Protein AF-A0A661X0U4-F1 (afdb_monomer_lite)

Sequence (69 aa):
MFRTYFALPPLMTTKGEPTGAVYGFVRILLNLLENNSIDCIGVSFDKGKPAFRLEKLPEYKAQRPKPPE

Foldseek 3Di:
DVVQQVPDDQDADPVRHGCRVVVSVVVVVVVVVVVDDDPDDDDDDDPDDDPVVCVVPVCVCPPDDDPDD

Structure (mmCIF, N/CA/C/O backbone):
data_AF-A0A661X0U4-F1
#
_entry.id   AF-A0A661X0U4-F1
#
loop_
_atom_site.group_PDB
_atom_site.id
_atom_site.type_symbol
_atom_site.label_atom_id
_atom_site.label_alt_id
_atom_site.label_comp_id
_atom_site.label_asym_id
_atom_site.label_entity_id
_atom_site.label_seq_id
_atom_site.pdbx_PDB_ins_code
_atom_site.Cartn_x
_atom_site.Cartn_y
_atom_site.Cartn_z
_atom_site.occupancy
_atom_site.B_iso_or_equiv
_atom_site.auth_seq_id
_atom_site.auth_comp_id
_atom_site.auth_asym_id
_atom_site.auth_atom_id
_atom_site.pdbx_PDB_model_num
ATOM 1 N N . MET A 1 1 ? -1.599 1.696 -7.457 1.00 56.06 1 MET A N 1
ATOM 2 C CA . MET A 1 1 ? -0.196 2.036 -7.132 1.00 56.06 1 MET A CA 1
ATOM 3 C C . MET A 1 1 ? 0.340 3.235 -7.900 1.00 56.06 1 MET A C 1
ATOM 5 O O . MET A 1 1 ? 0.790 4.151 -7.237 1.00 56.06 1 MET A O 1
ATOM 9 N N . PHE A 1 2 ? 0.255 3.293 -9.238 1.00 55.38 2 PHE A N 1
ATOM 10 C CA . PHE A 1 2 ? 0.864 4.385 -10.026 1.00 55.38 2 PHE A CA 1
ATOM 11 C C . PHE A 1 2 ? 0.449 5.797 -9.558 1.00 55.38 2 PHE A C 1
ATOM 13 O O . PHE A 1 2 ? 1.303 6.603 -9.228 1.00 55.38 2 PHE A O 1
ATOM 20 N N . ARG A 1 3 ? -0.853 6.080 -9.393 1.00 53.03 3 ARG A N 1
ATOM 21 C CA . ARG A 1 3 ? -1.328 7.396 -8.902 1.00 53.03 3 ARG A CA 1
ATOM 22 C C . ARG A 1 3 ? -0.845 7.738 -7.488 1.00 53.03 3 ARG A C 1
ATOM 24 O O . ARG A 1 3 ? -0.582 8.891 -7.193 1.00 53.03 3 ARG A O 1
ATOM 31 N N . THR A 1 4 ? -0.737 6.735 -6.625 1.00 52.66 4 THR A N 1
ATOM 32 C CA . THR A 1 4 ? -0.317 6.888 -5.230 1.00 52.66 4 THR A CA 1
ATOM 33 C C . THR A 1 4 ? 1.182 7.167 -5.111 1.00 52.66 4 THR A C 1
ATOM 35 O O . THR A 1 4 ? 1.588 7.940 -4.254 1.00 52.66 4 THR A O 1
ATOM 38 N N . TYR A 1 5 ? 1.986 6.572 -5.997 1.00 53.97 5 TYR A N 1
ATOM 39 C CA . TYR A 1 5 ? 3.431 6.783 -6.065 1.00 53.97 5 TYR A CA 1
ATOM 40 C C . TYR A 1 5 ? 3.794 8.233 -6.423 1.00 53.97 5 TYR A C 1
ATOM 42 O O . TYR A 1 5 ? 4.677 8.802 -5.800 1.00 53.97 5 TYR A O 1
ATOM 50 N N . PHE A 1 6 ? 3.071 8.862 -7.359 1.00 57.25 6 PHE A N 1
ATOM 51 C CA . PHE A 1 6 ? 3.344 10.248 -7.782 1.00 57.25 6 PHE A CA 1
ATOM 52 C C . PHE A 1 6 ? 2.692 11.333 -6.909 1.00 57.25 6 P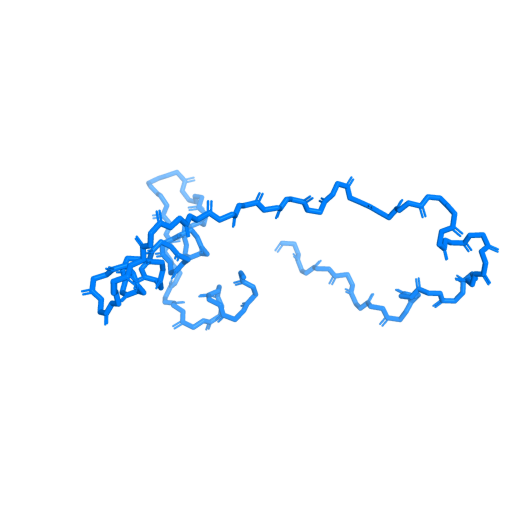HE A C 1
ATOM 54 O O . PHE A 1 6 ? 2.999 12.507 -7.080 1.00 57.25 6 PHE A O 1
ATOM 61 N N . ALA A 1 7 ? 1.770 10.975 -6.010 1.00 58.28 7 ALA A N 1
ATOM 62 C CA . ALA A 1 7 ? 1.019 11.945 -5.204 1.00 58.28 7 ALA A CA 1
ATOM 63 C C . ALA A 1 7 ? 1.619 12.197 -3.808 1.00 58.28 7 ALA A C 1
ATOM 65 O O . ALA A 1 7 ? 1.152 13.086 -3.098 1.00 58.28 7 ALA A O 1
ATOM 66 N N . LEU A 1 8 ? 2.608 11.404 -3.389 1.00 61.94 8 LEU A N 1
ATOM 67 C CA . LEU A 1 8 ? 3.229 11.488 -2.068 1.00 61.94 8 LEU A CA 1
ATOM 68 C C . LEU A 1 8 ? 4.682 11.978 -2.183 1.00 61.94 8 LEU A C 1
ATOM 70 O O . LEU A 1 8 ? 5.328 11.698 -3.194 1.00 61.94 8 LEU A O 1
ATOM 74 N N . PRO A 1 9 ? 5.219 12.676 -1.160 1.00 64.19 9 PRO A N 1
ATOM 75 C CA . PRO A 1 9 ? 6.656 12.936 -1.071 1.00 64.19 9 PRO A CA 1
ATOM 76 C C . PRO A 1 9 ? 7.440 11.611 -1.133 1.00 64.19 9 PRO A C 1
ATOM 78 O O . PRO A 1 9 ? 6.866 10.566 -0.808 1.00 64.19 9 PRO A O 1
ATOM 81 N N . PRO A 1 10 ? 8.725 11.618 -1.541 1.00 67.75 10 PRO A N 1
ATOM 82 C CA . PRO A 1 10 ? 9.536 10.407 -1.630 1.00 67.75 10 PRO A CA 1
ATOM 83 C C . PRO A 1 10 ? 9.736 9.811 -0.233 1.00 67.75 10 PRO A C 1
ATOM 85 O O . PRO A 1 10 ? 10.672 10.140 0.490 1.00 67.75 10 PRO A O 1
ATOM 88 N N . LEU A 1 11 ? 8.803 8.952 0.167 1.00 76.88 11 LEU A N 1
ATOM 89 C CA . LEU A 1 11 ? 8.889 8.183 1.395 1.00 76.88 11 LEU A CA 1
ATOM 90 C C . LEU A 1 11 ? 9.857 7.036 1.141 1.00 76.88 11 LEU A C 1
ATOM 92 O O . LEU A 1 11 ? 9.652 6.242 0.218 1.00 76.88 11 LEU A O 1
ATOM 96 N N . MET A 1 12 ? 10.907 6.974 1.952 1.00 82.44 12 MET A N 1
ATOM 97 C CA . MET A 1 12 ? 11.953 5.964 1.862 1.00 82.44 12 MET A CA 1
ATOM 98 C C . MET A 1 12 ? 12.253 5.374 3.239 1.00 82.44 12 MET A C 1
ATOM 100 O O . MET A 1 12 ? 12.083 6.042 4.261 1.00 82.44 12 MET A O 1
ATOM 104 N N . THR A 1 13 ? 12.682 4.114 3.276 1.00 82.56 13 THR A N 1
ATOM 105 C CA . THR A 1 13 ? 13.229 3.507 4.497 1.00 82.56 13 THR A CA 1
ATOM 106 C C . THR A 1 13 ? 14.607 4.092 4.818 1.00 82.56 13 THR A C 1
ATOM 108 O O . THR A 1 13 ? 15.236 4.742 3.984 1.00 82.56 13 THR A O 1
ATOM 111 N N . THR A 1 14 ? 15.141 3.802 6.008 1.00 84.25 14 THR A N 1
ATOM 112 C CA . THR A 1 14 ? 16.533 4.137 6.371 1.00 84.25 14 THR A CA 1
ATOM 113 C C . THR A 1 14 ? 17.575 3.472 5.464 1.00 84.25 14 THR A C 1
ATOM 115 O O . THR A 1 14 ? 18.732 3.879 5.465 1.00 84.25 14 THR A O 1
ATOM 118 N N . LYS A 1 15 ? 17.167 2.470 4.674 1.00 86.31 15 LYS A N 1
ATOM 119 C CA . LYS A 1 15 ? 17.978 1.801 3.649 1.00 86.31 15 LYS A CA 1
ATOM 120 C C . LYS A 1 15 ? 17.764 2.373 2.238 1.00 86.31 15 LYS A C 1
ATOM 122 O O . LYS A 1 15 ? 18.339 1.850 1.292 1.00 86.31 15 LYS A O 1
ATOM 127 N N . GLY A 1 16 ? 16.948 3.420 2.086 1.00 80.50 16 GLY A N 1
ATOM 128 C CA . GLY A 1 16 ? 16.666 4.072 0.802 1.00 80.50 16 GLY A CA 1
ATOM 129 C C . GLY A 1 16 ? 15.581 3.396 -0.045 1.00 80.50 16 GLY A C 1
ATOM 130 O O . GLY A 1 16 ? 15.379 3.781 -1.191 1.00 80.50 16 GLY A O 1
ATOM 131 N N . GLU A 1 17 ? 14.865 2.401 0.485 1.00 84.31 17 GLU A N 1
ATOM 132 C CA . GLU A 1 17 ? 13.834 1.687 -0.280 1.00 84.31 17 GLU A CA 1
ATOM 133 C C . GLU A 1 17 ? 12.549 2.529 -0.368 1.00 84.31 17 GLU A C 1
ATOM 135 O O . GLU A 1 17 ? 12.081 3.007 0.669 1.00 84.31 17 GLU A O 1
ATOM 140 N N . PRO A 1 18 ? 11.935 2.700 -1.553 1.00 81.88 18 PRO A N 1
ATOM 141 C CA . PRO A 1 18 ? 10.738 3.521 -1.713 1.00 81.88 18 PRO A CA 1
ATOM 142 C C . PRO A 1 18 ? 9.506 2.868 -1.068 1.00 81.88 18 PRO A C 1
ATOM 144 O O . PRO A 1 18 ? 9.104 1.760 -1.418 1.00 81.88 18 PRO A O 1
ATOM 147 N N . THR A 1 19 ? 8.844 3.585 -0.162 1.00 84.12 19 THR A N 1
ATOM 148 C CA . THR A 1 19 ? 7.668 3.106 0.592 1.00 84.12 19 THR A CA 1
ATOM 149 C C . THR A 1 19 ? 6.375 3.847 0.256 1.00 84.12 19 THR A C 1
ATOM 151 O O . THR A 1 19 ? 5.297 3.424 0.680 1.00 84.12 19 THR A O 1
ATOM 154 N N . GLY A 1 20 ? 6.438 4.912 -0.551 1.00 80.50 20 GLY A N 1
ATOM 155 C CA . GLY A 1 20 ? 5.287 5.777 -0.845 1.00 80.50 20 GLY A CA 1
ATOM 156 C C . GLY A 1 20 ? 4.080 5.043 -1.438 1.00 80.50 20 GLY A C 1
ATOM 157 O O . GLY A 1 20 ? 2.940 5.274 -1.030 1.00 80.50 20 GLY A O 1
ATOM 158 N N . ALA A 1 21 ? 4.318 4.090 -2.344 1.00 77.88 21 ALA A N 1
ATOM 159 C CA . ALA A 1 21 ? 3.251 3.297 -2.955 1.00 77.88 21 ALA A CA 1
ATOM 160 C C . ALA A 1 21 ? 2.510 2.410 -1.939 1.00 77.88 21 ALA A C 1
ATOM 162 O O . ALA A 1 21 ? 1.283 2.311 -2.002 1.00 77.88 21 ALA A O 1
ATOM 163 N N . VAL A 1 22 ? 3.244 1.788 -1.009 1.00 84.81 22 VAL A N 1
ATOM 164 C CA . VAL A 1 22 ? 2.673 0.941 0.049 1.00 84.81 22 VAL A CA 1
ATOM 165 C C . VAL A 1 22 ? 1.914 1.808 1.045 1.00 84.81 22 VAL A C 1
ATOM 167 O O . VAL A 1 22 ? 0.746 1.540 1.319 1.00 84.81 22 VAL A O 1
ATOM 170 N N . TYR A 1 23 ? 2.537 2.895 1.511 1.00 84.56 23 TYR A N 1
ATOM 171 C CA . TYR A 1 23 ? 1.939 3.818 2.472 1.00 84.56 23 TYR A CA 1
ATOM 172 C C . TYR A 1 23 ? 0.597 4.362 1.981 1.00 84.56 23 TYR A C 1
ATOM 174 O O . TYR A 1 23 ? -0.420 4.253 2.667 1.00 84.56 23 TYR A O 1
ATOM 182 N N . GLY A 1 24 ? 0.556 4.909 0.766 1.00 82.88 24 GLY A N 1
ATOM 183 C CA . GLY A 1 24 ? -0.686 5.486 0.273 1.00 82.88 24 GLY A CA 1
ATOM 184 C C . GLY A 1 24 ? -1.741 4.441 -0.101 1.00 82.88 24 GLY A C 1
ATOM 185 O O . GLY A 1 24 ? -2.927 4.738 0.007 1.00 82.88 24 GLY A O 1
ATOM 186 N N . PHE A 1 25 ? -1.353 3.220 -0.496 1.00 87.44 25 PHE A N 1
ATOM 187 C CA . PHE A 1 25 ? -2.318 2.134 -0.699 1.00 87.44 25 PHE A CA 1
ATOM 188 C C . PHE A 1 25 ? -3.001 1.764 0.618 1.00 87.44 25 PHE A C 1
ATOM 190 O O . PHE A 1 25 ? -4.229 1.737 0.677 1.00 87.44 25 PHE A O 1
ATOM 197 N N . VAL A 1 26 ? -2.214 1.556 1.678 1.00 90.19 26 VAL A N 1
ATOM 198 C CA . VAL A 1 26 ? -2.736 1.239 3.013 1.00 90.19 26 VAL A CA 1
ATOM 199 C C . VAL A 1 26 ? -3.612 2.376 3.530 1.00 90.19 26 VAL A C 1
ATOM 201 O O . VAL A 1 26 ? -4.702 2.115 4.020 1.00 90.19 26 VAL A O 1
ATOM 204 N N . ARG A 1 27 ? -3.209 3.639 3.349 1.00 88.56 27 ARG A N 1
ATOM 205 C CA . ARG A 1 27 ? -4.014 4.797 3.768 1.00 88.56 27 ARG A CA 1
ATOM 206 C C . ARG A 1 27 ? -5.385 4.842 3.087 1.00 88.56 27 ARG A C 1
ATOM 208 O O . ARG A 1 27 ? -6.385 5.107 3.743 1.00 88.56 27 ARG A O 1
ATOM 215 N N . ILE A 1 28 ? -5.439 4.585 1.779 1.00 88.75 28 ILE A N 1
ATOM 216 C CA . ILE A 1 28 ? -6.708 4.539 1.036 1.00 88.75 28 ILE A CA 1
ATOM 217 C C . ILE A 1 28 ? -7.565 3.364 1.515 1.00 88.75 28 ILE A C 1
ATOM 219 O O . ILE A 1 28 ? -8.770 3.528 1.690 1.00 88.75 28 ILE A O 1
ATOM 223 N N . LEU A 1 29 ? -6.950 2.201 1.743 1.00 89.88 29 LEU A N 1
ATOM 224 C CA . LEU A 1 29 ? -7.647 1.022 2.247 1.00 89.88 29 LEU A CA 1
ATOM 225 C C . LEU A 1 29 ? -8.243 1.272 3.639 1.00 89.88 29 LEU A C 1
ATOM 227 O O . LEU A 1 29 ? -9.419 0.999 3.840 1.00 89.88 29 LEU A O 1
ATOM 231 N N . LEU A 1 30 ? -7.469 1.837 4.567 1.00 90.75 30 LEU A N 1
ATOM 232 C CA . LEU A 1 30 ? -7.936 2.169 5.916 1.00 90.75 30 LEU A CA 1
ATOM 233 C C . LEU A 1 30 ? -9.095 3.166 5.881 1.00 90.75 30 LEU A C 1
ATOM 235 O O . LEU A 1 30 ? -10.142 2.890 6.452 1.00 90.75 30 LEU A O 1
ATOM 239 N N . ASN A 1 31 ? -8.964 4.254 5.114 1.00 90.06 31 ASN A N 1
ATOM 240 C CA . ASN A 1 31 ? -10.055 5.215 4.941 1.00 90.06 31 ASN A CA 1
ATOM 241 C C . ASN A 1 31 ? -11.337 4.548 4.413 1.00 90.06 31 ASN A C 1
ATOM 243 O O . ASN A 1 31 ? -12.438 4.929 4.798 1.00 90.06 31 ASN A O 1
ATOM 247 N N . LEU A 1 32 ? -11.216 3.576 3.507 1.00 89.94 32 LEU A N 1
ATOM 248 C CA . LEU A 1 32 ? -12.364 2.858 2.959 1.00 89.94 32 LEU A CA 1
ATOM 249 C C . LEU A 1 32 ? -13.021 1.944 4.005 1.00 89.94 32 LEU A C 1
ATOM 251 O O . LEU A 1 32 ? -14.247 1.883 4.044 1.00 89.94 32 LEU A O 1
ATOM 255 N N . LEU A 1 33 ? -12.230 1.296 4.863 1.00 90.19 33 LEU A N 1
ATOM 256 C CA . LEU A 1 33 ? -12.723 0.438 5.945 1.00 90.19 33 LEU A CA 1
ATOM 257 C C . LEU A 1 33 ? -13.349 1.224 7.100 1.00 90.19 33 LEU A C 1
ATOM 259 O O . LEU A 1 33 ? -14.323 0.770 7.683 1.00 90.19 33 LEU A O 1
ATOM 263 N N . GLU A 1 34 ? -12.811 2.396 7.428 1.00 92.19 34 GLU A N 1
ATOM 264 C CA . GLU A 1 34 ? -13.316 3.222 8.531 1.00 92.19 34 GLU A CA 1
ATOM 265 C C . GLU A 1 34 ? -14.626 3.936 8.175 1.00 92.19 34 GLU A C 1
ATOM 267 O O . GLU A 1 34 ? -15.490 4.111 9.030 1.00 92.19 34 GLU A O 1
ATOM 272 N N . ASN A 1 35 ? -14.789 4.343 6.912 1.00 92.88 35 ASN A N 1
ATOM 273 C CA . ASN A 1 35 ? -15.935 5.148 6.480 1.00 92.88 35 ASN A CA 1
ATOM 274 C C . ASN A 1 35 ? -17.094 4.326 5.896 1.00 92.88 35 ASN A C 1
ATOM 276 O O . ASN A 1 35 ? -18.106 4.908 5.507 1.00 92.88 35 ASN A O 1
ATOM 280 N N . ASN A 1 36 ? -16.967 3.001 5.792 1.00 89.62 36 ASN A N 1
ATOM 281 C CA . ASN A 1 36 ? -18.002 2.137 5.222 1.00 89.62 36 ASN A CA 1
ATOM 282 C C . ASN A 1 36 ? -18.156 0.862 6.058 1.00 89.62 36 ASN A C 1
ATOM 284 O O . ASN A 1 36 ? -17.167 0.268 6.474 1.00 89.62 36 ASN A O 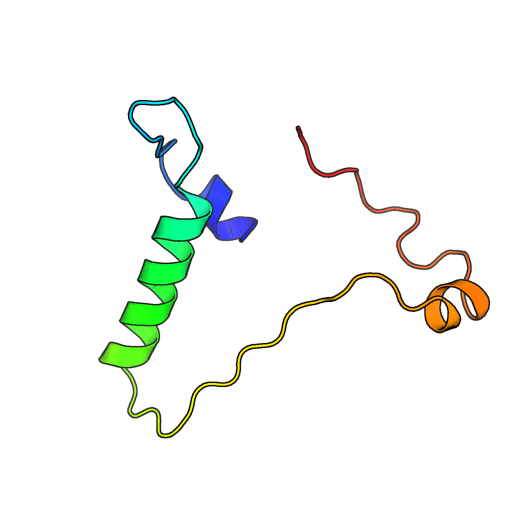1
ATOM 288 N N . SER A 1 37 ? -19.389 0.384 6.238 1.00 89.25 37 SER A N 1
ATOM 289 C CA . SER A 1 37 ? -19.626 -0.963 6.762 1.00 89.25 37 SER A CA 1
ATOM 290 C C . SER A 1 37 ? -19.316 -1.981 5.664 1.00 89.25 37 SER A C 1
ATOM 292 O O . SER A 1 37 ? -20.047 -2.063 4.675 1.00 89.25 37 SER A O 1
ATOM 294 N N . ILE A 1 38 ? -18.218 -2.722 5.806 1.00 88.56 38 ILE A N 1
ATOM 295 C CA . ILE A 1 38 ? -17.792 -3.732 4.832 1.00 88.56 38 ILE A CA 1
ATOM 296 C C . ILE A 1 38 ? -17.855 -5.115 5.466 1.00 88.56 38 ILE A C 1
ATOM 298 O O . ILE A 1 38 ? -17.149 -5.387 6.433 1.00 88.56 38 ILE A O 1
ATOM 302 N N . ASP A 1 39 ? -18.657 -6.001 4.878 1.00 91.94 39 ASP A N 1
ATOM 303 C CA . ASP A 1 39 ? -18.826 -7.375 5.362 1.00 91.94 39 ASP A CA 1
ATOM 304 C C . ASP A 1 39 ? -17.698 -8.312 4.901 1.00 91.94 39 ASP A C 1
ATOM 306 O O . ASP A 1 39 ? -17.359 -9.280 5.581 1.00 91.94 39 ASP A O 1
ATOM 310 N N . CYS A 1 40 ? -17.091 -8.042 3.737 1.00 90.94 40 CYS A N 1
ATOM 311 C CA . CYS A 1 40 ? -16.005 -8.857 3.191 1.00 90.94 40 CYS A CA 1
ATOM 312 C C . CYS A 1 40 ? -15.073 -8.081 2.249 1.00 90.94 40 CYS A C 1
ATOM 314 O O . CYS A 1 40 ? -15.493 -7.160 1.549 1.00 90.94 40 CYS A O 1
ATOM 316 N N . ILE A 1 41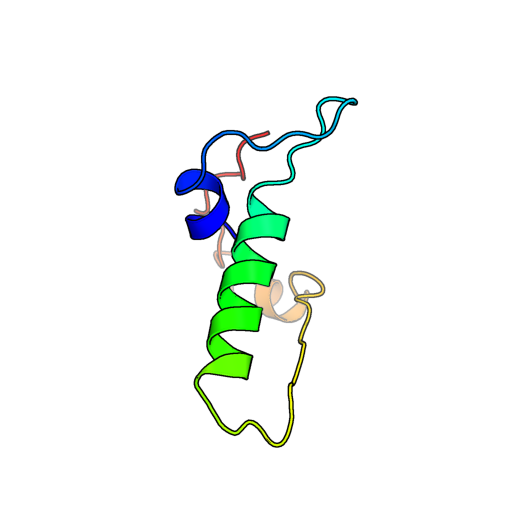 ? -13.809 -8.513 2.174 1.00 90.44 41 ILE A N 1
ATOM 317 C CA . ILE A 1 41 ? -12.789 -7.956 1.275 1.00 90.44 41 ILE A CA 1
ATOM 318 C C . ILE A 1 41 ? -12.259 -9.062 0.361 1.00 90.44 41 ILE A C 1
ATOM 320 O O . ILE A 1 41 ? -11.843 -10.120 0.830 1.00 90.44 41 ILE A O 1
ATOM 324 N N . GLY A 1 42 ? -12.220 -8.790 -0.944 1.00 92.25 42 GLY A N 1
ATOM 325 C CA . GLY A 1 42 ? -11.562 -9.637 -1.937 1.00 92.25 42 GLY A CA 1
ATOM 326 C C . GLY A 1 42 ? -10.245 -9.025 -2.410 1.00 92.25 42 GLY A C 1
ATOM 327 O O . GLY A 1 42 ? -10.201 -7.852 -2.780 1.00 92.25 42 GLY A O 1
ATOM 328 N N . VAL A 1 43 ? -9.176 -9.823 -2.445 1.00 89.94 43 VAL A N 1
ATOM 329 C CA . VAL A 1 43 ? -7.872 -9.421 -2.996 1.00 89.94 43 VAL A CA 1
ATOM 330 C C . VAL A 1 43 ? -7.556 -10.294 -4.201 1.00 89.94 43 VAL A C 1
ATOM 332 O O . VAL A 1 43 ? -7.659 -11.516 -4.145 1.00 89.94 43 VAL A O 1
ATOM 335 N N . SER A 1 44 ? -7.179 -9.672 -5.314 1.00 89.56 44 SER A N 1
ATOM 336 C CA . SER A 1 44 ? -6.795 -10.369 -6.541 1.00 89.56 44 SER A CA 1
ATOM 337 C C . SER A 1 44 ? -5.464 -9.836 -7.042 1.00 89.56 44 SER A C 1
ATOM 339 O O . SER A 1 44 ? -5.281 -8.627 -7.178 1.00 89.56 44 SER A O 1
ATOM 341 N N . PHE A 1 45 ? -4.544 -10.749 -7.334 1.00 85.19 45 PHE A N 1
ATOM 342 C CA . PHE A 1 45 ? -3.240 -10.432 -7.904 1.00 85.19 45 PHE A CA 1
ATOM 343 C C . PHE A 1 45 ? -3.247 -10.765 -9.396 1.00 85.19 45 PHE A C 1
ATOM 345 O O . PHE A 1 45 ? -3.682 -11.846 -9.794 1.00 85.19 45 PHE A O 1
ATOM 352 N N . ASP A 1 46 ? -2.753 -9.848 -10.228 1.00 80.94 46 ASP A N 1
ATOM 353 C CA . ASP A 1 46 ? -2.513 -10.143 -11.640 1.00 80.94 46 ASP A CA 1
ATOM 354 C C . ASP A 1 46 ? -1.247 -11.007 -11.741 1.00 80.94 46 ASP A C 1
ATOM 356 O O . ASP A 1 46 ? -0.146 -10.558 -11.421 1.00 80.94 46 ASP A O 1
ATOM 360 N N . LYS A 1 47 ? -1.409 -12.272 -12.142 1.00 74.19 47 LYS A N 1
ATOM 361 C CA . LYS A 1 47 ? -0.316 -13.254 -12.241 1.00 74.19 47 LYS A CA 1
ATOM 362 C C . LYS A 1 47 ? 0.536 -13.078 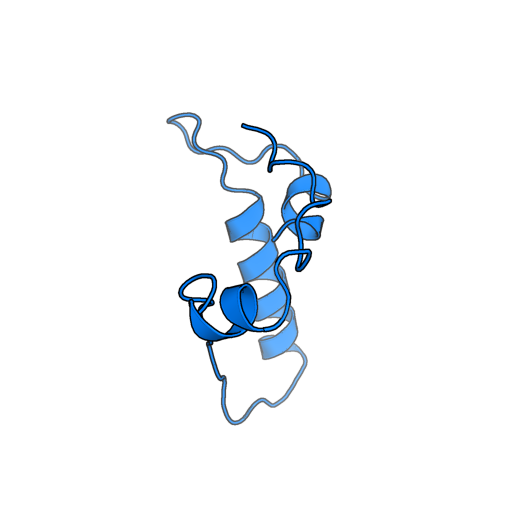-13.513 1.00 74.19 47 LYS A C 1
ATOM 364 O O . LYS A 1 47 ? 1.449 -13.867 -13.738 1.00 74.19 47 LYS A O 1
ATOM 369 N N . GLY A 1 48 ? 0.252 -12.070 -14.346 1.00 69.56 48 GLY A N 1
ATOM 370 C CA . GLY A 1 48 ? 0.917 -11.827 -15.628 1.00 69.56 48 GLY A CA 1
ATOM 371 C C . GLY A 1 48 ? 0.046 -12.184 -16.838 1.00 69.56 48 GLY A C 1
ATOM 372 O O . GLY A 1 48 ? -1.060 -12.710 -16.710 1.00 69.56 48 GLY A O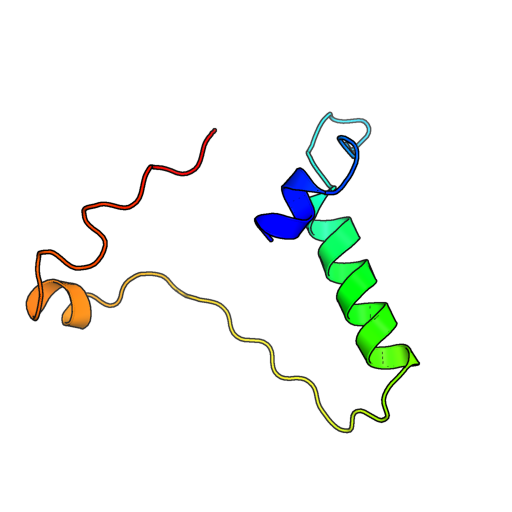 1
ATOM 373 N N . LYS A 1 49 ? 0.531 -11.867 -18.051 1.00 62.81 49 LYS A N 1
ATOM 374 C CA . LYS A 1 49 ? -0.236 -12.050 -19.298 1.00 62.81 49 LYS A CA 1
ATOM 375 C C . LYS A 1 49 ? -0.509 -13.548 -19.544 1.00 62.81 49 LYS A C 1
ATOM 377 O O . LYS A 1 49 ? 0.446 -14.289 -19.759 1.00 62.81 49 LYS A O 1
ATOM 382 N N . PRO A 1 50 ? -1.773 -14.008 -19.599 1.00 64.81 50 PRO A N 1
ATOM 383 C CA . PRO A 1 50 ? -2.061 -15.367 -20.045 1.00 64.81 50 PRO A CA 1
ATOM 384 C C . PRO A 1 50 ? -1.699 -15.509 -21.530 1.00 64.81 50 PRO A C 1
ATOM 386 O O . PRO A 1 50 ? -2.120 -14.677 -22.339 1.00 64.81 50 PRO A O 1
ATOM 389 N N . ALA A 1 51 ? -0.949 -16.562 -21.881 1.00 60.53 51 ALA A N 1
ATOM 390 C CA . ALA A 1 51 ? -0.480 -16.846 -23.246 1.00 60.53 51 ALA A CA 1
ATOM 391 C C . ALA A 1 51 ? -1.617 -16.785 -24.285 1.00 60.53 51 ALA A C 1
ATOM 393 O O . ALA A 1 51 ? -1.486 -16.153 -25.329 1.00 60.53 51 ALA A O 1
ATOM 394 N N . PHE A 1 52 ? -2.799 -17.274 -23.908 1.00 64.44 52 PHE A N 1
ATOM 395 C CA . PHE A 1 52 ? -4.017 -17.244 -24.719 1.00 64.44 52 PHE A CA 1
ATOM 396 C C . PHE A 1 52 ? -4.447 -15.846 -25.209 1.00 64.44 52 PHE A C 1
ATOM 398 O O . PHE A 1 52 ? -4.992 -15.706 -26.303 1.00 64.44 52 PHE A O 1
ATOM 405 N N . ARG A 1 53 ? -4.238 -14.783 -24.411 1.00 60.41 53 ARG A N 1
ATOM 406 C CA . ARG A 1 53 ? -4.616 -13.413 -24.820 1.00 60.41 53 ARG A CA 1
ATOM 407 C C . ARG A 1 53 ? -3.613 -12.795 -25.794 1.00 60.41 53 ARG A C 1
ATOM 409 O O . ARG A 1 53 ? -4.004 -11.918 -26.553 1.00 60.41 53 ARG A O 1
ATOM 416 N N . LEU A 1 54 ? -2.353 -13.232 -25.759 1.00 58.62 54 LEU A N 1
ATOM 417 C CA . LEU A 1 54 ? -1.323 -12.821 -26.718 1.00 58.62 54 LEU A CA 1
ATOM 418 C C . LEU A 1 54 ? -1.497 -13.547 -28.060 1.00 58.62 54 LEU A C 1
ATOM 420 O O . LEU A 1 54 ? -1.337 -12.920 -29.099 1.00 58.62 54 LEU A O 1
ATOM 424 N N . GLU A 1 55 ? -1.899 -14.822 -28.040 1.00 60.78 55 GLU A N 1
ATOM 425 C CA . GLU A 1 55 ? -2.143 -15.621 -29.253 1.00 60.78 55 GLU A CA 1
ATOM 426 C C . GLU A 1 55 ? -3.325 -15.108 -30.088 1.00 60.78 55 GLU A C 1
ATOM 428 O O . GLU A 1 55 ? -3.258 -15.103 -31.313 1.00 60.78 55 GLU A O 1
ATOM 433 N N . LYS A 1 56 ? -4.403 -14.637 -29.445 1.00 63.69 56 LYS A N 1
ATOM 434 C CA . LYS A 1 56 ? -5.578 -14.102 -30.159 1.00 63.69 56 LYS A CA 1
ATOM 435 C C . LYS A 1 56 ? -5.409 -12.675 -30.680 1.00 63.69 56 LYS A C 1
ATOM 437 O O . LYS A 1 56 ? -6.171 -12.271 -31.554 1.00 63.69 56 LYS A O 1
ATOM 442 N N . LEU A 1 57 ? -4.485 -11.894 -30.121 1.00 62.34 57 LEU A N 1
ATOM 443 C CA . LEU A 1 57 ? -4.284 -10.500 -30.518 1.00 62.34 57 LEU A CA 1
ATOM 444 C C . LEU A 1 57 ? -2.828 -10.077 -30.230 1.00 62.34 57 LEU A C 1
ATOM 446 O O . LEU A 1 57 ? -2.538 -9.544 -29.154 1.00 62.34 57 LEU A O 1
ATOM 450 N N . PRO A 1 58 ? -1.902 -10.308 -31.178 1.00 60.66 58 PRO A N 1
ATOM 451 C CA . PRO A 1 58 ? -0.467 -10.043 -31.010 1.00 60.66 58 PRO A CA 1
ATOM 452 C C . PRO A 1 58 ? -0.141 -8.587 -30.641 1.00 60.66 58 PRO A C 1
ATOM 454 O O . PRO A 1 58 ? 0.842 -8.308 -29.960 1.00 60.66 58 PRO A O 1
ATOM 457 N N . GLU A 1 59 ? -1.006 -7.651 -31.033 1.00 61.94 59 GLU A N 1
ATOM 458 C CA . GLU A 1 59 ? -0.867 -6.215 -30.766 1.00 61.94 59 GLU A CA 1
ATOM 459 C C . GLU A 1 59 ? -1.292 -5.805 -29.342 1.00 61.94 59 GLU A C 1
ATOM 461 O O . GLU A 1 59 ? -1.152 -4.645 -28.935 1.00 61.94 59 GLU A O 1
ATOM 466 N N . TYR A 1 60 ? -1.799 -6.740 -28.531 1.00 51.69 60 TYR A N 1
ATOM 467 C CA . TYR A 1 60 ? -2.340 -6.422 -27.214 1.00 51.69 60 TYR A CA 1
ATOM 468 C C . TYR A 1 60 ? -1.260 -5.900 -26.242 1.00 51.69 60 TYR A C 1
ATOM 470 O O . TYR A 1 60 ? -0.411 -6.632 -25.714 1.00 51.69 60 TYR A O 1
ATOM 478 N N . LYS A 1 61 ? -1.357 -4.596 -25.940 1.00 54.78 61 LYS A N 1
ATOM 479 C CA . LYS A 1 61 ? -0.457 -3.799 -25.079 1.00 54.78 61 LYS A CA 1
ATOM 480 C C . LYS A 1 61 ? 0.965 -3.587 -25.629 1.00 54.78 61 LYS A C 1
ATOM 482 O O . LYS A 1 61 ? 1.842 -3.248 -24.837 1.00 54.78 61 LYS A O 1
ATOM 487 N N . ALA A 1 62 ? 1.199 -3.734 -26.935 1.00 59.81 62 ALA A N 1
ATOM 488 C CA . ALA A 1 62 ? 2.505 -3.454 -27.553 1.00 59.81 62 ALA A CA 1
ATOM 489 C C . ALA A 1 62 ? 2.968 -1.991 -27.366 1.00 59.81 62 ALA A C 1
ATOM 491 O O . ALA A 1 62 ? 4.158 -1.707 -27.349 1.00 59.81 62 ALA A O 1
ATOM 492 N N . GLN A 1 63 ? 2.023 -1.071 -27.157 1.00 59.31 63 GLN A N 1
ATOM 493 C CA . GLN A 1 63 ? 2.269 0.373 -27.089 1.00 59.31 63 GLN A CA 1
ATOM 494 C C . GLN A 1 63 ? 2.433 0.918 -25.661 1.00 59.31 63 GLN A C 1
ATOM 496 O O . GLN A 1 63 ? 2.471 2.131 -25.467 1.00 59.3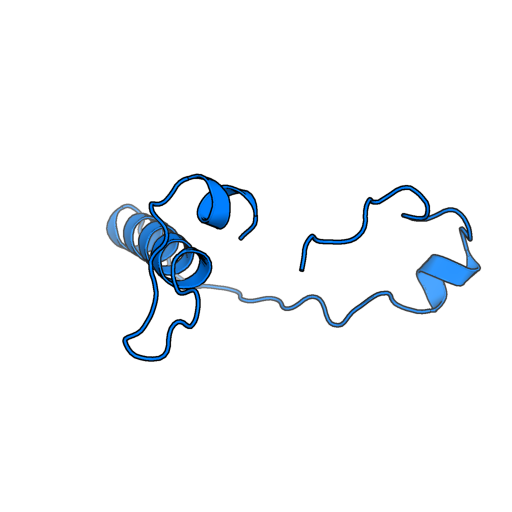1 63 GLN A O 1
ATOM 501 N N . ARG A 1 64 ? 2.478 0.062 -24.627 1.00 62.75 64 ARG A N 1
ATOM 502 C CA . ARG A 1 64 ? 2.687 0.568 -23.263 1.00 62.75 64 ARG A CA 1
ATOM 503 C C . ARG A 1 64 ? 4.154 0.967 -23.083 1.00 62.75 64 ARG A C 1
ATOM 505 O O . ARG A 1 64 ? 5.014 0.105 -23.263 1.00 62.75 64 ARG A O 1
ATOM 512 N N . PRO A 1 65 ? 4.448 2.215 -22.677 1.00 60.91 65 PRO A N 1
ATOM 513 C CA . PRO A 1 65 ? 5.797 2.575 -22.272 1.00 60.91 65 PRO A CA 1
ATOM 514 C C . PRO A 1 65 ? 6.232 1.667 -21.118 1.00 60.91 65 PRO A C 1
ATOM 516 O O . PRO A 1 65 ? 5.414 1.283 -20.270 1.00 60.91 65 PRO A O 1
ATOM 519 N N . LYS A 1 66 ? 7.512 1.281 -21.120 1.00 58.19 66 LYS A N 1
ATOM 520 C CA . LYS A 1 66 ? 8.093 0.512 -20.018 1.00 58.19 66 LYS A CA 1
ATOM 521 C C . LYS A 1 66 ? 7.895 1.297 -18.713 1.00 58.19 66 LYS A C 1
ATOM 523 O O . LYS A 1 66 ? 7.971 2.528 -18.744 1.00 58.19 66 LYS A O 1
ATOM 528 N N . PRO A 1 67 ? 7.623 0.621 -17.584 1.00 51.88 67 PRO A N 1
ATOM 529 C CA . PRO A 1 67 ? 7.707 1.277 -16.288 1.00 51.88 67 PRO A CA 1
ATOM 530 C C . PRO A 1 67 ? 9.096 1.927 -16.148 1.00 51.88 67 PRO A C 1
ATOM 532 O O . PRO A 1 67 ? 10.069 1.300 -16.575 1.00 51.88 67 PRO A O 1
ATOM 535 N N . PRO A 1 68 ? 9.195 3.159 -15.622 1.00 58.50 68 PRO A N 1
ATOM 536 C CA . PRO A 1 68 ? 10.487 3.736 -15.256 1.00 58.50 68 PRO A CA 1
ATOM 537 C C . PRO A 1 68 ? 11.173 2.860 -14.193 1.00 58.50 68 PRO A C 1
ATOM 539 O O . PRO A 1 68 ? 10.471 2.207 -13.415 1.00 58.50 68 PRO A O 1
ATOM 542 N N . GLU A 1 69 ? 12.512 2.825 -14.225 1.00 46.12 69 GLU A N 1
ATOM 543 C CA . GLU A 1 69 ? 13.363 2.112 -13.252 1.00 46.12 69 GLU A CA 1
ATOM 544 C C . GLU A 1 69 ? 13.174 2.620 -11.817 1.00 46.12 69 GLU A C 1
ATOM 546 O O . GLU A 1 69 ? 12.965 3.844 -11.636 1.00 46.12 69 GLU A O 1
#

Radius of gyration: 17.01 Å; chains: 1; bounding box: 38×30×40 Å

pLDDT: mean 73.81, std 14.39, range [46.12, 92.88]

Secondary structure (DSSP, 8-state):
-HHHHHHS---B-TT--B-HHHHHHHHHHHHHHHSS--S-----------HHHHHH-TTTTTTPPPPP-